Protein AF-A0A2V9KAR6-F1 (afdb_monomer)

Radius of gyration: 18.97 Å; Cα contacts (8 Å, |Δi|>4): 59; chains: 1; bounding box: 33×36×49 Å

Sequence (70 aa):
GSFGYVDMHGARLRGNQKLICELTLRDGKIVYDLNGLARPDWNTLPKGYRATGDPRWDGSGRARDPRRTP

Foldseek 3Di:
DWDWDQDPVGDTDIDPDDDDDQFDDDPNDTQDHDPCPVPDDPVPDDPPDADPDDCVRVVRDPPPDPPPDD

Nearest PDB structures (foldseek):
  8pr7-assembly1_C  TM=3.785E-01  e=8.580E+00  Homo sapiens
  8xvg-assembly1_H  TM=2.638E-01  e=8.580E+00  Homo sapiens

Mean predicted aligned error: 7.57 Å

Secondary structure (DSSP, 8-state):
--EEEE-TTSPEEEESS-----EEEETTEEEEESS-TTSPPGGGSPTT----S-HHHH--S----TT---

Solvent-accessible surface area (backbone atoms only — not comparable to full-atom values): 4983 Å² total; per-residue (Å²): 100,87,38,76,47,71,52,100,85,67,51,73,46,80,39,59,64,85,88,70,85,53,68,42,77,54,96,93,37,80,80,44,60,69,82,48,83,91,52,83,60,77,90,76,58,61,94,84,68,71,89,89,68,60,37,82,77,69,71,79,45,85,58,78,56,90,86,72,65,136

Structure (mmCIF, N/CA/C/O backbone):
data_AF-A0A2V9KAR6-F1
#
_entry.id   AF-A0A2V9KAR6-F1
#
loop_
_atom_site.group_PDB
_atom_site.id
_atom_site.type_symbol
_atom_site.label_atom_id
_atom_site.label_alt_id
_atom_site.label_comp_id
_atom_site.label_asym_id
_atom_site.label_entity_id
_atom_site.label_seq_id
_atom_site.pdbx_PDB_ins_code
_atom_site.Cartn_x
_atom_site.Cartn_y
_atom_site.Cartn_z
_atom_site.occupancy
_atom_site.B_iso_or_equiv
_atom_site.auth_seq_id
_atom_site.auth_comp_id
_atom_site.auth_asym_id
_atom_site.auth_atom_id
_atom_site.pdbx_PDB_model_num
ATOM 1 N N . GLY A 1 1 ? -12.955 9.525 11.747 1.00 93.62 1 GLY A N 1
ATOM 2 C CA . GLY A 1 1 ? -14.110 8.603 11.622 1.00 93.62 1 GLY A CA 1
ATOM 3 C C . GLY A 1 1 ? -14.196 7.726 12.856 1.00 93.62 1 GLY A C 1
ATOM 4 O O . GLY A 1 1 ? -13.402 7.933 13.759 1.00 93.62 1 GLY A O 1
ATOM 5 N N . SER A 1 2 ? -15.124 6.769 12.915 1.00 97.44 2 SER A N 1
ATOM 6 C CA . SER A 1 2 ? -15.176 5.762 13.989 1.00 97.44 2 SER A CA 1
ATOM 7 C C . SER A 1 2 ? -14.954 4.382 13.380 1.00 97.44 2 SER A C 1
ATOM 9 O O . SER A 1 2 ? -15.794 3.896 12.624 1.00 97.44 2 SER A O 1
ATOM 11 N N . PHE A 1 3 ? -13.803 3.776 13.666 1.00 98.19 3 PHE A N 1
ATOM 12 C CA . PHE A 1 3 ? -13.376 2.500 13.091 1.00 98.19 3 PHE A CA 1
ATOM 13 C C . PHE A 1 3 ? -13.142 1.455 14.186 1.00 98.19 3 PHE A C 1
ATOM 15 O O . PHE A 1 3 ? -13.065 1.769 15.379 1.00 98.19 3 PHE A O 1
ATOM 22 N N . GLY A 1 4 ? -13.120 0.184 13.790 1.00 97.56 4 GLY A N 1
ATOM 23 C CA . GLY A 1 4 ? -12.823 -0.944 14.666 1.00 97.56 4 GLY A CA 1
ATOM 24 C C . GLY A 1 4 ? -11.679 -1.764 14.095 1.00 97.56 4 GLY A C 1
ATOM 25 O O . GLY A 1 4 ? -11.703 -2.079 12.908 1.00 97.56 4 GLY A O 1
ATOM 26 N N . TYR A 1 5 ? -10.713 -2.111 14.936 1.00 97.56 5 TYR A N 1
ATOM 27 C CA . TYR A 1 5 ? -9.644 -3.052 14.621 1.00 97.56 5 TYR A CA 1
ATOM 28 C C . TYR A 1 5 ? -9.872 -4.308 15.444 1.00 97.56 5 TYR A C 1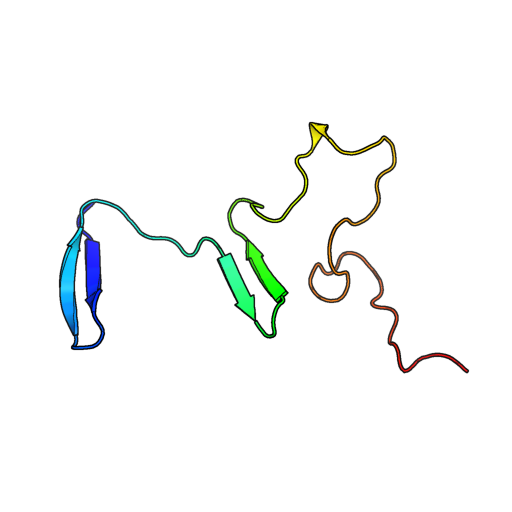
ATOM 30 O O . TYR A 1 5 ? -10.193 -4.208 16.627 1.00 97.56 5 TYR A O 1
ATOM 38 N N . VAL A 1 6 ? -9.765 -5.467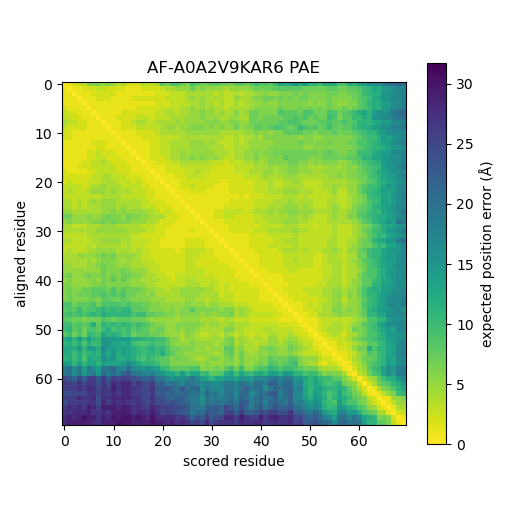 14.811 1.00 97.75 6 VAL A N 1
ATOM 39 C CA . VAL A 1 6 ? -10.041 -6.756 15.446 1.00 97.75 6 VAL A CA 1
ATOM 40 C C . VAL A 1 6 ? -8.710 -7.446 15.709 1.00 97.75 6 VAL A C 1
ATOM 42 O O . VAL A 1 6 ? -7.874 -7.510 14.808 1.00 97.75 6 VAL A O 1
ATOM 45 N N . ASP A 1 7 ? -8.498 -7.905 16.940 1.00 96.50 7 ASP A N 1
ATOM 46 C CA . ASP A 1 7 ? -7.326 -8.709 17.292 1.00 96.50 7 ASP A CA 1
ATOM 47 C C . ASP A 1 7 ? -7.521 -10.198 16.945 1.00 96.50 7 ASP A C 1
ATOM 49 O O . ASP A 1 7 ? -8.556 -10.613 16.420 1.00 96.50 7 ASP A O 1
ATOM 53 N N . MET A 1 8 ? -6.524 -11.030 17.254 1.00 97.19 8 MET A N 1
ATOM 54 C CA . MET A 1 8 ? -6.581 -12.471 16.976 1.00 97.19 8 MET A CA 1
ATOM 55 C C . MET A 1 8 ? -7.659 -13.235 17.766 1.00 97.19 8 MET A C 1
ATOM 57 O O . MET A 1 8 ? -8.010 -14.348 17.386 1.00 97.19 8 MET A O 1
ATOM 61 N N . HIS A 1 9 ? -8.174 -12.663 18.857 1.00 97.75 9 HIS A N 1
ATOM 62 C CA . HIS A 1 9 ? -9.205 -13.259 19.707 1.00 97.75 9 HIS A CA 1
ATOM 63 C C . HIS A 1 9 ? -10.596 -12.650 19.467 1.00 97.75 9 HIS A C 1
ATOM 65 O O . HIS A 1 9 ? -11.559 -13.035 20.129 1.00 97.75 9 HIS A O 1
ATOM 71 N N . GLY A 1 10 ? -10.728 -11.729 18.508 1.00 97.38 10 GLY A N 1
ATOM 72 C CA . GLY A 1 10 ? -11.994 -11.094 18.154 1.00 97.38 10 GLY A CA 1
ATOM 73 C C . GLY A 1 10 ? -12.334 -9.843 18.971 1.00 97.38 10 GLY A C 1
ATOM 74 O O . GLY A 1 10 ? -13.423 -9.290 18.796 1.00 97.38 10 GLY A O 1
ATOM 75 N N . ALA A 1 11 ? -11.442 -9.358 19.840 1.00 98.38 11 ALA A N 1
ATOM 76 C CA . ALA A 1 11 ? -11.674 -8.123 20.578 1.00 98.38 11 ALA A CA 1
ATOM 77 C C . ALA A 1 11 ? -11.564 -6.907 19.647 1.00 98.38 11 ALA A C 1
ATOM 79 O O . ALA A 1 11 ? -10.689 -6.830 18.783 1.00 98.38 11 ALA A O 1
ATOM 80 N N . ARG A 1 12 ? -12.460 -5.927 19.834 1.00 97.69 12 ARG A N 1
ATOM 81 C CA . ARG A 1 12 ? -12.482 -4.691 19.044 1.00 97.69 12 ARG A CA 1
ATOM 82 C C . ARG A 1 12 ? -11.737 -3.562 19.754 1.00 97.69 12 ARG A C 1
ATOM 84 O O . ARG A 1 12 ? -12.224 -3.024 20.747 1.00 97.69 12 ARG A O 1
ATOM 91 N N . LEU A 1 13 ? -10.654 -3.089 19.148 1.00 98.00 13 LEU A N 1
ATOM 92 C CA . LEU A 1 13 ? -10.028 -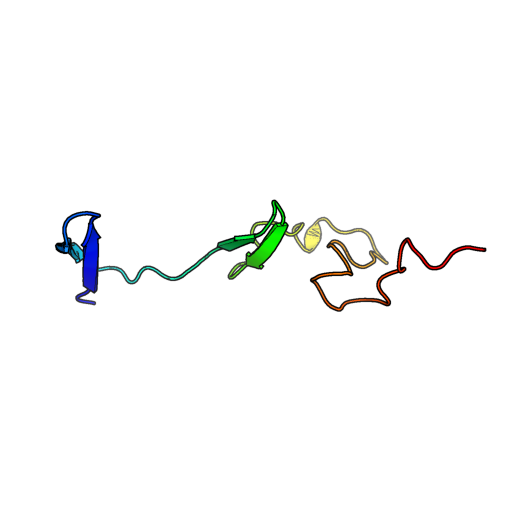1.807 19.459 1.00 98.00 13 LEU A CA 1
ATOM 93 C C . LEU A 1 13 ? -10.717 -0.683 18.666 1.00 98.00 13 LEU A C 1
ATOM 95 O O . LEU A 1 13 ? -10.909 -0.786 17.454 1.00 98.00 13 LEU A O 1
ATOM 99 N N . ARG A 1 14 ? -11.119 0.402 19.340 1.00 98.31 14 ARG A N 1
ATOM 100 C CA .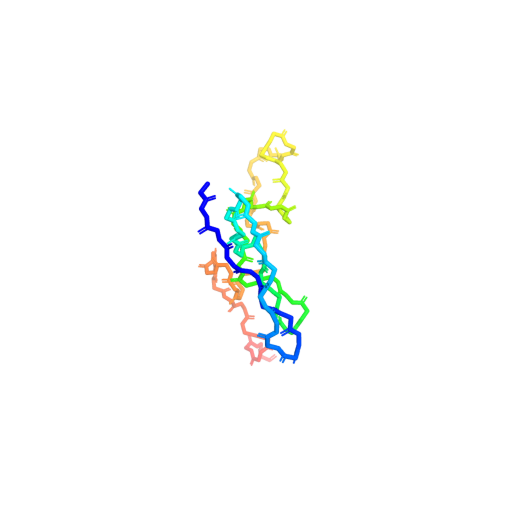 ARG A 1 14 ? -11.695 1.589 18.683 1.00 98.31 14 ARG A CA 1
ATOM 101 C C . ARG A 1 14 ? -10.586 2.500 18.160 1.00 98.31 14 ARG A C 1
ATOM 103 O O . ARG A 1 14 ? -9.638 2.781 18.883 1.00 98.31 14 ARG A O 1
ATOM 110 N N . GLY A 1 15 ? -10.745 2.999 16.935 1.00 97.69 15 GLY A N 1
ATOM 111 C CA . GLY A 1 15 ?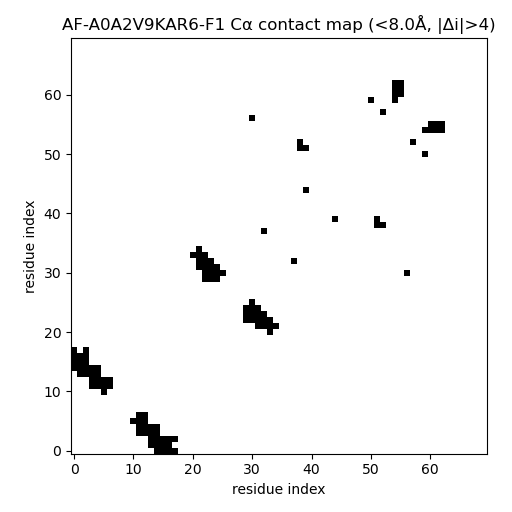 -9.812 3.930 16.299 1.00 97.69 15 GLY A CA 1
ATOM 112 C C . GLY A 1 15 ? -10.520 5.094 15.611 1.00 97.69 15 GLY A C 1
ATOM 113 O O . GLY A 1 15 ? -11.689 4.992 15.232 1.00 97.69 15 GLY A O 1
ATOM 114 N N . ASN A 1 16 ? -9.806 6.207 15.441 1.00 98.25 16 ASN A N 1
ATOM 115 C CA . ASN A 1 16 ? -10.306 7.405 14.759 1.00 98.25 16 ASN A CA 1
ATOM 116 C C . ASN A 1 16 ? -9.813 7.541 13.302 1.00 98.25 16 ASN A C 1
ATOM 118 O O . ASN A 1 16 ? -10.315 8.394 12.558 1.00 98.25 16 ASN A O 1
ATOM 122 N N . GLN A 1 17 ? -8.891 6.670 12.885 1.00 97.62 17 GLN A N 1
ATOM 123 C CA . GLN A 1 17 ? -8.268 6.628 11.562 1.00 97.62 17 GLN A CA 1
ATOM 124 C C . GLN A 1 17 ? -8.719 5.392 10.773 1.00 97.62 17 GLN A C 1
ATOM 126 O O . GLN A 1 17 ? -9.051 4.359 11.347 1.00 97.62 17 GLN A O 1
ATOM 131 N N . LYS A 1 18 ? -8.764 5.505 9.443 1.00 96.06 18 LYS A N 1
ATOM 132 C CA . LYS A 1 18 ? -9.075 4.377 8.559 1.00 96.06 18 LYS A CA 1
ATOM 133 C C . LYS A 1 18 ? -7.767 3.720 8.140 1.00 96.06 18 LYS A C 1
ATOM 135 O O . LYS A 1 18 ? -6.946 4.379 7.512 1.00 96.06 18 LYS A O 1
ATOM 140 N N . LEU A 1 19 ? -7.602 2.436 8.442 1.00 95.38 19 LEU A N 1
ATOM 141 C CA . LEU A 1 19 ? -6.518 1.644 7.867 1.00 95.38 19 LEU A CA 1
ATOM 142 C C . LEU A 1 19 ? -6.915 1.207 6.453 1.00 95.38 19 LEU A C 1
ATOM 144 O O . LEU A 1 19 ? -8.036 0.742 6.235 1.00 95.38 19 LEU A O 1
ATOM 148 N N . ILE A 1 20 ? -6.003 1.379 5.502 1.00 95.69 20 ILE A N 1
ATOM 149 C CA . ILE A 1 20 ? -6.118 0.906 4.120 1.00 95.69 20 ILE A CA 1
ATOM 150 C C . 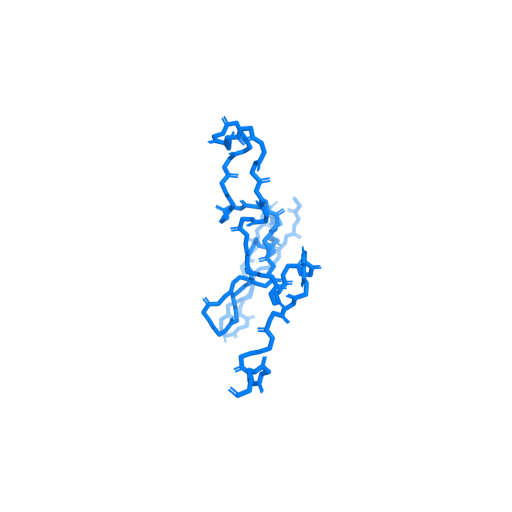ILE A 1 20 ? -4.947 -0.044 3.869 1.00 95.69 20 ILE A C 1
ATOM 152 O O . ILE A 1 20 ? -3.883 0.114 4.465 1.00 95.69 20 ILE A O 1
ATOM 156 N N . CYS A 1 21 ? -5.146 -1.048 3.013 1.00 95.81 21 CYS A N 1
ATOM 157 C CA . CYS A 1 21 ? -4.029 -1.854 2.536 1.00 95.81 21 CYS A CA 1
ATOM 158 C C . CYS A 1 21 ? -3.060 -0.951 1.765 1.00 95.81 21 CYS A C 1
ATOM 160 O O . CYS A 1 21 ? -3.458 -0.331 0.782 1.00 95.81 21 CYS A O 1
ATOM 162 N N . GLU A 1 22 ? -1.814 -0.887 2.225 1.00 96.00 22 GLU A N 1
ATOM 163 C CA . GLU A 1 22 ? -0.744 -0.127 1.578 1.00 96.00 22 GLU A CA 1
ATOM 164 C C . GLU A 1 22 ? 0.055 -1.002 0.606 1.00 96.00 22 GLU A C 1
ATOM 166 O O . GLU A 1 22 ? 0.395 -0.582 -0.493 1.00 96.00 22 GLU A O 1
ATOM 171 N N . LEU A 1 23 ? 0.313 -2.252 1.000 1.00 94.81 23 LEU A N 1
ATOM 172 C CA . LEU A 1 23 ? 1.160 -3.187 0.271 1.00 94.81 23 LEU A CA 1
ATOM 173 C C . LEU A 1 23 ? 0.637 -4.616 0.452 1.00 94.81 23 LEU A C 1
ATOM 175 O O . LEU A 1 23 ? 0.310 -5.018 1.569 1.00 94.81 23 LEU A O 1
ATOM 179 N N . THR A 1 24 ? 0.597 -5.405 -0.623 1.00 94.06 24 THR A N 1
ATOM 180 C CA . THR A 1 24 ? 0.375 -6.860 -0.548 1.00 94.06 24 THR A CA 1
ATOM 181 C C . THR A 1 24 ? 1.574 -7.602 -1.117 1.00 94.06 24 THR A C 1
ATOM 183 O O . THR A 1 24 ? 2.000 -7.343 -2.245 1.00 94.06 24 THR A O 1
ATOM 186 N N . LEU A 1 25 ? 2.082 -8.564 -0.343 1.00 92.25 25 LEU A N 1
ATOM 187 C CA . LEU A 1 25 ? 3.151 -9.470 -0.747 1.00 92.25 25 LEU A CA 1
ATO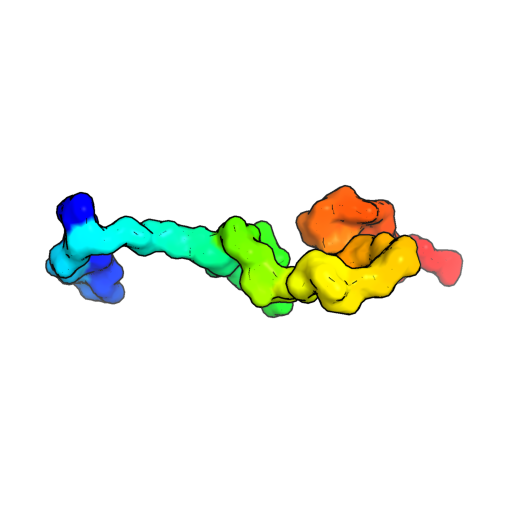M 188 C C . LEU A 1 25 ? 2.602 -10.874 -1.006 1.00 92.25 25 LEU A C 1
ATOM 190 O O . LEU A 1 25 ? 1.798 -11.387 -0.230 1.00 92.25 25 LEU A O 1
ATOM 194 N N . ARG A 1 26 ? 3.083 -11.517 -2.068 1.00 91.12 26 ARG A N 1
ATOM 195 C CA . ARG A 1 26 ? 2.821 -12.922 -2.390 1.00 91.12 26 ARG A CA 1
ATOM 196 C C . ARG A 1 26 ? 4.077 -13.544 -2.985 1.00 91.12 26 ARG A C 1
ATOM 198 O O . ARG A 1 26 ? 4.673 -12.959 -3.883 1.00 91.12 26 ARG A O 1
ATOM 205 N N . ASP A 1 27 ? 4.491 -14.701 -2.471 1.00 91.69 27 ASP A N 1
ATOM 206 C CA . ASP A 1 27 ? 5.666 -15.447 -2.952 1.00 91.69 27 ASP A CA 1
ATOM 207 C C . ASP A 1 27 ? 6.939 -14.576 -3.071 1.00 91.69 27 ASP A C 1
ATOM 209 O O . ASP A 1 27 ? 7.697 -14.648 -4.038 1.00 91.69 27 ASP A O 1
ATOM 213 N N . GLY A 1 28 ? 7.151 -13.689 -2.088 1.00 89.88 28 GLY A N 1
ATOM 214 C CA . GLY A 1 28 ? 8.290 -12.763 -2.056 1.00 89.88 28 GLY A CA 1
ATOM 215 C C . GLY A 1 28 ? 8.216 -11.611 -3.068 1.00 89.88 28 GLY A C 1
ATOM 216 O O . GLY A 1 28 ? 9.239 -10.987 -3.355 1.00 89.88 28 GLY A O 1
ATOM 217 N N . LYS A 1 29 ? 7.038 -11.332 -3.639 1.00 87.31 29 LYS A N 1
ATOM 218 C CA . LYS A 1 29 ? 6.805 -10.267 -4.625 1.00 87.31 29 LYS A CA 1
ATOM 219 C C . LYS A 1 29 ? 5.675 -9.342 -4.205 1.00 87.31 29 LYS A C 1
ATOM 221 O O . LYS A 1 29 ? 4.730 -9.766 -3.551 1.00 87.31 29 LYS A O 1
ATOM 226 N N . ILE A 1 30 ? 5.772 -8.084 -4.619 1.00 89.94 30 ILE A N 1
ATOM 227 C CA . ILE A 1 30 ? 4.733 -7.074 -4.422 1.00 89.94 30 ILE A CA 1
ATOM 228 C C . ILE A 1 30 ? 3.683 -7.249 -5.516 1.00 89.94 30 ILE A C 1
ATOM 230 O O . ILE A 1 30 ? 4.012 -7.169 -6.696 1.00 89.94 30 ILE A O 1
ATOM 234 N N . VAL A 1 31 ? 2.436 -7.507 -5.119 1.00 89.12 31 VAL A N 1
ATOM 235 C CA . VAL A 1 31 ? 1.294 -7.690 -6.038 1.00 89.12 31 VAL A CA 1
ATOM 236 C C . VAL A 1 31 ? 0.266 -6.562 -5.945 1.00 89.12 31 VAL A C 1
ATOM 238 O O . VAL A 1 31 ? -0.657 -6.497 -6.749 1.00 89.12 31 VAL A O 1
ATOM 241 N N . TYR A 1 32 ? 0.426 -5.670 -4.968 1.00 90.50 32 TYR A N 1
ATOM 242 C CA . TYR A 1 32 ? -0.343 -4.442 -4.812 1.00 90.50 32 TYR A CA 1
ATOM 243 C C . TYR A 1 32 ? 0.502 -3.440 -4.019 1.00 90.50 32 TYR A C 1
ATOM 245 O O . TYR A 1 32 ? 1.062 -3.828 -2.994 1.00 90.50 32 TYR A O 1
ATOM 253 N N . ASP A 1 33 ? 0.593 -2.197 -4.493 1.00 92.75 33 ASP A N 1
ATOM 254 C CA . ASP A 1 33 ? 1.337 -1.086 -3.880 1.00 92.75 33 ASP A CA 1
ATOM 255 C C . ASP A 1 33 ? 0.523 0.201 -4.075 1.00 92.75 33 ASP A C 1
ATOM 257 O O . ASP A 1 33 ? 0.397 0.687 -5.201 1.00 92.75 33 ASP A O 1
ATOM 261 N N . LEU A 1 34 ? -0.095 0.700 -3.002 1.00 95.19 34 LEU A N 1
ATOM 262 C CA . LEU A 1 34 ? -1.035 1.821 -3.065 1.00 95.19 34 LEU A CA 1
ATOM 263 C C . LEU A 1 34 ? -0.333 3.139 -3.413 1.00 95.19 34 LEU A C 1
ATOM 265 O O . LEU A 1 34 ? -0.846 3.886 -4.245 1.00 95.19 34 LEU A O 1
ATOM 269 N N . ASN A 1 35 ? 0.818 3.423 -2.795 1.00 95.19 35 ASN A N 1
ATOM 270 C CA . ASN A 1 35 ? 1.549 4.682 -2.988 1.00 95.19 35 ASN A CA 1
ATOM 271 C C . ASN A 1 35 ? 2.861 4.529 -3.772 1.00 95.19 35 ASN A C 1
ATOM 273 O O . ASN A 1 35 ? 3.640 5.476 -3.856 1.00 95.19 35 ASN A O 1
ATOM 277 N N . GLY A 1 36 ? 3.120 3.363 -4.368 1.00 92.69 36 GLY A N 1
ATOM 278 C CA . GLY A 1 36 ? 4.340 3.123 -5.137 1.00 92.69 36 GLY A CA 1
ATOM 279 C C . GLY A 1 36 ? 5.602 3.112 -4.270 1.00 92.69 36 GLY A C 1
ATOM 280 O O . GLY A 1 36 ? 6.669 3.470 -4.765 1.00 92.69 36 GLY A O 1
ATOM 281 N N . LEU A 1 37 ? 5.498 2.722 -2.994 1.00 93.69 37 LEU A N 1
ATOM 282 C CA . LEU A 1 37 ? 6.595 2.783 -2.018 1.00 93.69 37 LEU A CA 1
ATOM 283 C C . LEU A 1 37 ? 7.825 1.973 -2.441 1.00 93.69 37 LEU A C 1
ATOM 285 O O . LEU A 1 37 ? 8.943 2.288 -2.042 1.00 93.69 37 LEU A O 1
ATOM 289 N N . ALA A 1 38 ? 7.632 0.921 -3.237 1.00 91.44 38 ALA A N 1
ATOM 290 C CA . ALA A 1 38 ? 8.723 0.088 -3.728 1.00 91.44 38 ALA A CA 1
ATOM 291 C C . ALA A 1 38 ? 9.274 0.525 -5.094 1.00 91.44 38 ALA A C 1
ATOM 293 O O . ALA A 1 38 ? 10.127 -0.162 -5.664 1.00 91.44 38 ALA A O 1
ATOM 294 N N . ARG A 1 39 ? 8.771 1.628 -5.662 1.00 90.50 39 ARG A N 1
ATOM 295 C CA . ARG A 1 39 ? 9.200 2.142 -6.965 1.00 90.50 39 ARG A CA 1
ATOM 296 C C . ARG A 1 39 ? 10.287 3.209 -6.801 1.00 90.50 39 ARG A C 1
ATOM 298 O O . ARG A 1 39 ? 10.304 3.920 -5.800 1.00 90.50 39 ARG A O 1
ATOM 305 N N . PRO A 1 40 ? 11.196 3.347 -7.783 1.00 92.50 40 PRO A N 1
ATOM 306 C CA . PRO A 1 40 ? 12.114 4.478 -7.801 1.00 92.50 40 PRO A CA 1
ATOM 307 C C . PRO A 1 40 ? 11.336 5.791 -7.939 1.00 92.50 40 PRO A C 1
ATOM 309 O O . PRO A 1 40 ? 10.347 5.854 -8.675 1.00 92.50 40 PRO A O 1
ATOM 312 N N . ASP A 1 41 ? 11.813 6.842 -7.271 1.00 94.12 41 ASP A N 1
ATOM 313 C CA . ASP A 1 41 ? 11.267 8.187 -7.438 1.00 94.12 41 ASP A CA 1
ATOM 314 C C . ASP A 1 41 ? 11.441 8.643 -8.892 1.00 94.12 41 ASP A C 1
ATOM 316 O O . ASP A 1 41 ? 12.502 8.457 -9.499 1.00 94.12 41 ASP A O 1
ATOM 320 N N . TRP A 1 42 ? 10.398 9.257 -9.447 1.00 92.88 42 TRP A N 1
ATOM 321 C CA . TRP A 1 42 ? 10.360 9.688 -10.841 1.00 92.88 42 TRP A CA 1
ATOM 322 C C . TRP A 1 42 ? 11.560 10.556 -11.236 1.00 92.88 42 TRP A C 1
ATOM 324 O O . TRP A 1 42 ? 12.147 10.361 -12.301 1.00 92.88 42 TRP A O 1
ATOM 334 N N . ASN A 1 43 ? 11.961 11.487 -10.370 1.00 95.31 43 ASN A N 1
ATOM 335 C CA . ASN A 1 43 ? 13.011 12.463 -10.658 1.00 95.31 43 ASN A CA 1
ATOM 336 C C . ASN A 1 43 ? 14.419 11.859 -10.611 1.00 95.31 43 ASN A C 1
ATOM 338 O O . ASN A 1 43 ? 15.386 12.516 -10.990 1.00 95.31 43 ASN A O 1
ATOM 342 N N . THR A 1 44 ? 14.541 10.615 -10.149 1.00 94.81 44 THR A N 1
ATOM 343 C CA . THR A 1 44 ? 15.819 9.893 -10.086 1.00 94.81 44 THR A CA 1
ATOM 344 C C . THR A 1 44 ? 16.088 9.063 -11.342 1.00 94.81 44 THR A C 1
ATOM 346 O O . THR A 1 44 ? 17.198 8.563 -11.528 1.00 94.81 44 THR A O 1
ATOM 349 N N . LEU A 1 45 ? 15.093 8.912 -12.222 1.00 94.50 45 LEU A N 1
ATOM 350 C CA . LEU A 1 45 ? 15.203 8.070 -13.407 1.00 94.50 45 LEU A CA 1
ATOM 351 C C . LEU A 1 45 ? 15.951 8.775 -14.554 1.00 94.50 45 LEU A C 1
ATOM 353 O O . LEU A 1 45 ? 15.715 9.953 -14.830 1.00 94.50 45 LEU A O 1
ATOM 357 N N . PRO A 1 46 ? 16.825 8.059 -15.288 1.00 94.38 46 PRO A N 1
ATOM 358 C CA . PRO A 1 46 ? 17.510 8.615 -16.448 1.00 94.38 46 PRO A CA 1
ATOM 359 C C . PRO A 1 46 ? 16.554 8.813 -17.633 1.00 94.38 46 PRO A C 1
ATOM 361 O O . PRO A 1 46 ? 15.523 8.145 -17.769 1.00 94.38 46 PRO A O 1
ATOM 364 N N . LYS A 1 47 ? 16.940 9.687 -18.571 1.00 95.50 47 LYS A N 1
ATOM 365 C CA . LYS A 1 47 ? 16.212 9.859 -19.836 1.00 95.50 47 LYS A CA 1
ATOM 366 C C . LYS A 1 47 ? 16.185 8.535 -20.612 1.00 95.50 47 LYS A C 1
ATOM 368 O O . LYS A 1 47 ? 17.230 7.957 -20.892 1.00 95.50 47 LYS A O 1
ATOM 373 N N . GLY A 1 48 ? 14.988 8.083 -20.991 1.00 91.25 48 GLY A N 1
ATOM 374 C CA . GLY A 1 48 ? 14.798 6.831 -21.734 1.00 91.25 48 GLY A CA 1
ATOM 375 C C . GLY A 1 48 ? 14.778 5.564 -20.869 1.00 91.25 48 GLY A C 1
ATOM 376 O O . GLY A 1 48 ? 15.040 4.479 -21.393 1.00 91.25 48 GLY A O 1
ATOM 377 N N . TYR A 1 49 ? 14.485 5.681 -19.567 1.00 91.44 49 TYR A N 1
ATOM 378 C CA . TYR A 1 49 ? 14.293 4.519 -18.698 1.00 91.44 49 TYR A CA 1
ATOM 379 C C . TYR A 1 49 ? 13.209 3.565 -19.250 1.00 91.44 49 TYR A C 1
ATOM 381 O O . TYR A 1 49 ? 12.275 3.970 -19.944 1.00 91.44 49 TYR A O 1
ATOM 389 N N . ARG A 1 50 ? 13.366 2.267 -18.967 1.00 86.44 50 ARG A N 1
ATOM 390 C CA . ARG A 1 50 ? 12.430 1.195 -19.356 1.00 86.44 50 ARG A CA 1
ATOM 391 C C . ARG A 1 50 ? 11.635 0.715 -18.139 1.00 86.44 50 ARG A C 1
ATOM 393 O O . ARG A 1 50 ? 11.819 1.242 -17.052 1.00 86.44 50 ARG A O 1
ATOM 400 N N . ALA A 1 51 ? 10.777 -0.295 -18.303 1.00 85.69 51 ALA A N 1
ATOM 401 C CA . ALA A 1 51 ? 10.049 -0.903 -17.187 1.00 85.69 51 ALA A CA 1
ATOM 402 C C . ALA A 1 51 ? 10.988 -1.210 -16.001 1.00 85.69 51 ALA A C 1
ATOM 404 O O . ALA A 1 51 ? 12.000 -1.890 -16.166 1.00 85.69 51 ALA A O 1
ATOM 405 N N . THR A 1 52 ? 10.654 -0.671 -14.827 1.00 84.81 52 THR A N 1
ATOM 406 C CA . THR A 1 52 ? 11.469 -0.746 -13.603 1.00 84.81 52 THR A CA 1
ATOM 407 C C . THR A 1 52 ? 11.045 -1.877 -12.668 1.00 84.81 52 THR A C 1
ATOM 409 O O . THR A 1 52 ? 11.707 -2.116 -11.662 1.00 84.81 52 THR A O 1
ATOM 412 N N . GLY A 1 53 ? 9.957 -2.582 -12.982 1.00 80.81 53 GLY A N 1
ATOM 413 C CA . GLY A 1 53 ? 9.464 -3.703 -12.188 1.00 80.81 53 G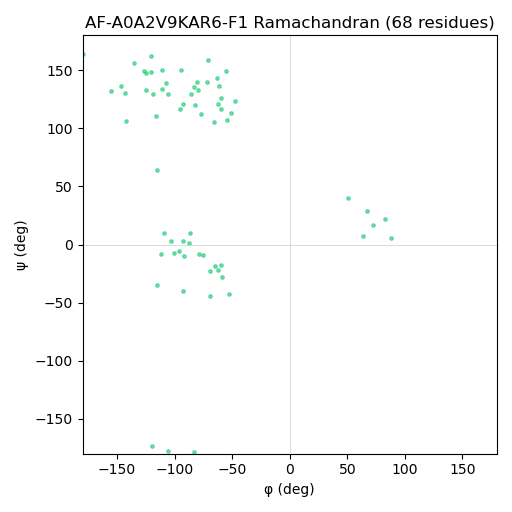LY A CA 1
ATOM 414 C C . GLY A 1 53 ? 9.414 -5.029 -12.929 1.00 80.81 53 GLY A C 1
ATOM 415 O O . GLY A 1 53 ? 9.918 -5.157 -14.044 1.00 80.81 53 GLY A O 1
ATOM 416 N N . ASP A 1 54 ? 8.840 -6.037 -12.271 1.00 77.69 54 ASP A N 1
ATOM 417 C CA . ASP A 1 54 ? 8.788 -7.406 -12.782 1.00 77.69 54 ASP A CA 1
ATOM 418 C C . ASP A 1 54 ? 7.707 -7.521 -13.874 1.00 77.69 54 ASP A C 1
ATOM 420 O O . ASP A 1 54 ? 6.512 -7.451 -13.564 1.00 77.69 54 ASP A O 1
ATOM 424 N N . PRO A 1 55 ? 8.080 -7.746 -15.150 1.00 77.69 55 PRO A N 1
ATOM 425 C CA . PRO A 1 55 ? 7.125 -7.754 -16.259 1.00 77.69 55 PRO A CA 1
ATOM 426 C C . PRO A 1 55 ? 6.055 -8.844 -16.143 1.00 77.69 55 PRO A C 1
ATOM 428 O O . PRO A 1 55 ? 4.999 -8.733 -16.760 1.00 77.69 55 PRO A O 1
ATOM 431 N N . ARG A 1 56 ? 6.319 -9.906 -15.369 1.00 73.38 56 ARG A N 1
ATOM 432 C CA . ARG A 1 56 ? 5.371 -11.010 -15.151 1.00 73.38 56 ARG A CA 1
ATOM 433 C C . ARG A 1 56 ? 4.158 -10.586 -14.324 1.00 73.38 56 ARG A C 1
ATOM 435 O O . ARG A 1 56 ? 3.122 -11.233 -14.423 1.00 73.38 56 ARG A O 1
ATOM 442 N N . TRP A 1 57 ? 4.298 -9.525 -13.533 1.00 73.94 57 TRP A N 1
ATOM 443 C CA . TRP A 1 57 ? 3.278 -9.042 -12.603 1.00 73.94 57 TRP A CA 1
ATOM 444 C C . TRP A 1 57 ? 2.766 -7.650 -12.975 1.00 73.94 57 TRP A C 1
ATOM 446 O O . TRP A 1 57 ? 1.574 -7.395 -12.858 1.00 73.94 57 TRP A O 1
ATOM 456 N N . ASP A 1 58 ? 3.634 -6.787 -13.506 1.00 77.75 58 ASP A N 1
ATOM 457 C CA . ASP A 1 58 ? 3.281 -5.414 -13.889 1.00 77.75 58 ASP A CA 1
ATOM 458 C C . ASP A 1 58 ? 2.546 -5.320 -15.240 1.00 77.75 58 ASP A C 1
ATOM 460 O O . ASP A 1 58 ? 2.129 -4.237 -15.644 1.00 77.75 58 ASP A O 1
ATOM 464 N N . GLY A 1 59 ? 2.441 -6.422 -15.993 1.00 70.56 59 GLY A N 1
ATOM 465 C CA . GLY A 1 59 ? 1.782 -6.453 -17.308 1.00 70.56 59 GLY A CA 1
ATOM 466 C C . GLY A 1 59 ? 2.460 -5.590 -18.385 1.00 70.56 59 GLY A C 1
ATOM 467 O O . GLY A 1 59 ? 1.933 -5.445 -19.485 1.00 70.56 59 GLY A O 1
ATOM 468 N N . SER A 1 60 ? 3.636 -5.026 -18.093 1.00 66.50 60 SER A N 1
ATOM 469 C CA . SER A 1 60 ? 4.320 -4.003 -18.893 1.00 66.50 60 SER A CA 1
ATOM 470 C C . SER A 1 60 ? 5.210 -4.558 -20.017 1.00 66.50 60 SER A C 1
ATOM 472 O O . SER A 1 60 ? 5.938 -3.814 -20.674 1.00 66.50 60 SER A O 1
ATOM 474 N N . GLY A 1 61 ? 5.139 -5.858 -20.309 1.00 60.44 61 GLY A N 1
ATOM 475 C CA . GLY A 1 61 ? 5.842 -6.457 -21.441 1.00 60.44 61 GLY A CA 1
ATOM 476 C C . GLY A 1 61 ? 5.602 -7.956 -21.565 1.00 60.44 61 GLY A C 1
ATOM 477 O O . GLY A 1 61 ? 5.154 -8.602 -20.622 1.00 60.44 61 GLY A O 1
ATOM 478 N N . ARG A 1 62 ? 5.917 -8.528 -22.738 1.00 59.00 62 ARG A N 1
ATOM 479 C CA . ARG A 1 62 ? 5.898 -9.986 -22.947 1.00 59.00 62 ARG A CA 1
ATOM 480 C C . ARG A 1 62 ? 6.785 -10.623 -21.880 1.00 59.00 62 ARG A C 1
ATOM 482 O O . ARG A 1 62 ? 8.008 -10.518 -21.978 1.00 59.00 62 ARG A O 1
ATOM 489 N N . ALA A 1 63 ? 6.189 -11.280 -20.888 1.00 58.25 63 ALA A N 1
ATOM 490 C CA . ALA A 1 63 ? 6.929 -12.172 -20.012 1.00 58.25 63 ALA A CA 1
ATOM 491 C C . ALA A 1 63 ? 7.708 -13.133 -20.920 1.00 58.25 63 ALA A C 1
ATOM 493 O O . ALA A 1 63 ? 7.110 -13.891 -21.688 1.00 58.25 63 ALA A O 1
ATOM 494 N N . ARG A 1 64 ? 9.044 -13.043 -20.924 1.00 58.56 64 ARG A N 1
ATOM 495 C CA . ARG A 1 64 ? 9.862 -14.062 -21.580 1.00 58.56 64 ARG A CA 1
ATOM 496 C C . ARG A 1 64 ? 9.646 -15.333 -20.772 1.00 58.56 64 ARG A C 1
ATOM 498 O O . ARG A 1 64 ? 10.099 -15.410 -19.635 1.00 58.56 64 ARG A O 1
ATOM 505 N N . ASP A 1 65 ? 8.877 -16.265 -21.331 1.00 59.91 65 ASP A N 1
ATOM 506 C CA . ASP A 1 65 ? 8.690 -17.590 -20.751 1.00 59.91 65 ASP A CA 1
ATOM 507 C C . ASP A 1 65 ? 10.070 -18.257 -20.653 1.00 59.91 65 ASP A C 1
ATOM 509 O O . ASP A 1 65 ? 10.696 -18.478 -21.694 1.00 59.91 65 ASP A O 1
ATOM 513 N N . PRO A 1 66 ? 10.565 -18.575 -19.443 1.00 57.91 66 PRO A N 1
ATOM 514 C CA . PRO A 1 66 ? 11.848 -19.253 -19.272 1.00 57.91 66 PRO A CA 1
ATOM 515 C C . PRO A 1 66 ? 11.892 -20.624 -19.960 1.00 57.91 66 PRO A C 1
ATOM 517 O O . PRO A 1 66 ? 12.969 -21.161 -20.182 1.00 57.91 66 PRO A O 1
ATOM 520 N N . ARG A 1 67 ? 10.727 -21.194 -20.300 1.00 60.25 67 ARG A N 1
ATOM 521 C CA . ARG A 1 67 ? 10.577 -22.482 -20.995 1.00 60.25 67 ARG A CA 1
ATOM 522 C C . ARG A 1 67 ? 10.608 -22.357 -22.519 1.00 60.25 67 ARG A C 1
ATOM 524 O O . ARG A 1 67 ? 10.425 -23.349 -23.215 1.00 60.25 67 ARG A O 1
ATOM 531 N N . ARG A 1 68 ? 10.787 -21.145 -23.051 1.00 50.34 68 ARG A N 1
ATOM 532 C CA . ARG A 1 68 ? 10.744 -20.847 -24.486 1.00 50.34 68 ARG A CA 1
ATOM 533 C C . ARG A 1 68 ? 12.116 -20.370 -24.970 1.00 50.34 68 ARG A C 1
ATOM 535 O O . ARG A 1 68 ? 12.270 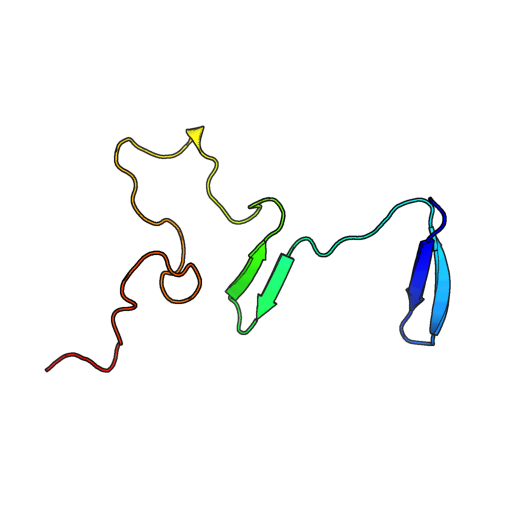-19.237 -25.417 1.00 50.34 68 ARG A O 1
ATOM 542 N N . THR A 1 69 ? 13.095 -21.260 -24.883 1.00 42.53 69 THR A N 1
ATOM 543 C CA . THR A 1 69 ? 14.370 -21.205 -25.622 1.00 42.53 69 THR A CA 1
ATOM 544 C C . THR A 1 69 ? 14.528 -22.531 -26.378 1.00 42.53 69 THR A C 1
ATOM 546 O O . THR A 1 69 ? 14.004 -23.527 -25.874 1.00 42.53 69 THR A O 1
ATOM 549 N N . PRO A 1 70 ? 15.157 -22.559 -27.572 1.00 44.97 70 PRO A N 1
ATOM 550 C CA . PRO A 1 70 ? 15.554 -23.815 -28.210 1.00 44.97 70 PRO A CA 1
ATOM 551 C C . PRO A 1 70 ? 16.521 -24.608 -27.328 1.00 44.97 70 PRO A C 1
ATOM 553 O O . PRO A 1 70 ? 17.283 -23.956 -26.574 1.00 44.97 70 PRO A O 1
#

pLDDT: mean 86.32, std 14.66, range [42.53, 98.38]